Protein AF-A0A6G0VYX2-F1 (afdb_monomer)

Sequence (114 aa):
MESDEELVIIALLLDEEDEEERRGNKRKHRMWIHDIFKKRSQFGEYHTLFTDLLNDDVKFFQYFRMSHAKFKTLLDILSPHILRQNTTYREAIEPEQKLAVCLRYVLKTISFKY

Structure (mmCIF, N/CA/C/O backbone):
data_AF-A0A6G0VYX2-F1
#
_entry.id   AF-A0A6G0VYX2-F1
#
loop_
_atom_site.group_PDB
_atom_site.id
_atom_site.type_symbol
_atom_site.label_atom_id
_atom_site.label_alt_id
_atom_site.label_comp_id
_atom_site.label_asym_id
_atom_site.label_entity_id
_atom_site.label_seq_id
_atom_site.pdbx_PDB_ins_code
_atom_site.Cartn_x
_atom_site.Cartn_y
_atom_site.Cartn_z
_atom_site.occupancy
_atom_site.B_iso_or_equiv
_atom_site.auth_seq_id
_atom_site.auth_comp_id
_atom_site.auth_asym_id
_atom_site.auth_atom_id
_atom_site.pdbx_PDB_model_num
ATOM 1 N N . MET A 1 1 ? -43.928 6.533 53.809 1.00 54.09 1 MET A N 1
ATOM 2 C CA . MET A 1 1 ? -43.782 7.604 52.80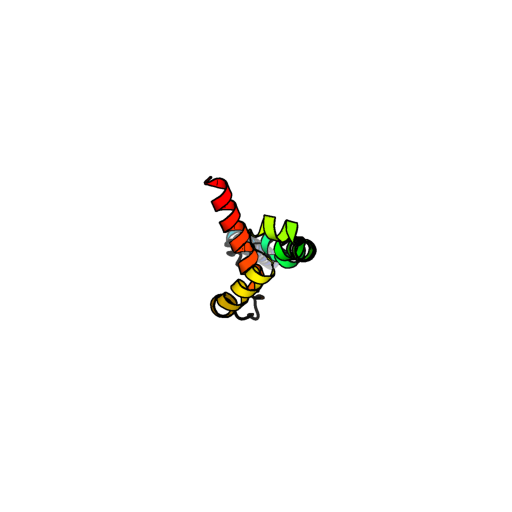3 1.00 54.09 1 MET A CA 1
ATOM 3 C C . MET A 1 1 ? -42.366 8.154 52.828 1.00 54.09 1 MET A C 1
ATOM 5 O O . MET A 1 1 ? -41.736 8.116 51.793 1.00 54.09 1 MET A O 1
ATOM 9 N N . GLU A 1 2 ? -41.825 8.522 53.993 1.00 58.81 2 GLU A N 1
ATOM 10 C CA . GLU A 1 2 ? -40.443 9.030 54.131 1.00 58.81 2 GLU A CA 1
ATOM 11 C C . GLU A 1 2 ? -39.349 7.981 53.809 1.00 58.81 2 GLU A C 1
ATOM 13 O O . GLU A 1 2 ? -38.342 8.314 53.199 1.00 58.81 2 GLU A O 1
ATOM 18 N N . SER A 1 3 ? -39.586 6.687 54.087 1.00 78.00 3 SER A N 1
ATOM 19 C CA . SER A 1 3 ? -38.603 5.626 53.783 1.00 78.00 3 SER A CA 1
ATOM 20 C C . SER A 1 3 ? -38.434 5.313 52.296 1.00 78.00 3 SER A C 1
ATOM 22 O O . SER A 1 3 ? -37.375 4.849 51.890 1.00 78.00 3 SER A O 1
ATOM 24 N N . ASP A 1 4 ? -39.476 5.513 51.483 1.00 80.69 4 ASP A N 1
ATOM 25 C CA . ASP A 1 4 ? -39.417 5.213 50.045 1.00 80.69 4 ASP A CA 1
ATOM 26 C C . ASP A 1 4 ? -38.619 6.296 49.311 1.00 80.69 4 ASP A C 1
ATOM 28 O O . ASP A 1 4 ? -37.870 6.002 48.384 1.00 80.69 4 ASP A O 1
ATOM 32 N N . GLU A 1 5 ? -38.722 7.542 49.779 1.00 85.62 5 GLU A N 1
ATOM 33 C CA . GLU A 1 5 ? -37.904 8.664 49.317 1.00 85.62 5 GLU A CA 1
ATOM 34 C C . GLU A 1 5 ? -36.438 8.485 49.732 1.00 85.62 5 GLU A C 1
ATOM 36 O O . GLU A 1 5 ? -35.548 8.649 48.899 1.00 85.62 5 GLU A O 1
ATOM 41 N N . GLU A 1 6 ? -36.175 8.051 50.971 1.00 86.56 6 GLU A N 1
ATOM 42 C CA . GLU A 1 6 ? -34.824 7.687 51.423 1.00 86.56 6 GLU A CA 1
ATOM 43 C C . GLU A 1 6 ? -34.221 6.546 50.592 1.00 86.56 6 GLU A C 1
ATOM 45 O O . GLU A 1 6 ? -33.062 6.628 50.189 1.00 86.56 6 GLU A O 1
ATOM 50 N N . LEU A 1 7 ? -35.000 5.507 50.274 1.00 84.81 7 LEU A N 1
ATOM 51 C CA . LEU A 1 7 ? -34.567 4.396 49.418 1.00 84.81 7 LEU A CA 1
ATOM 52 C C . LEU A 1 7 ? -34.218 4.858 47.999 1.00 84.81 7 LEU A C 1
ATOM 54 O O . LEU A 1 7 ? -33.231 4.393 47.432 1.00 84.81 7 LEU A O 1
ATOM 58 N N . VAL A 1 8 ? -34.999 5.782 47.433 1.00 89.69 8 VAL A N 1
ATOM 59 C CA . VAL A 1 8 ? -34.724 6.371 46.113 1.00 89.69 8 VAL A CA 1
ATOM 60 C C . VAL A 1 8 ? -33.452 7.214 46.148 1.00 89.69 8 VAL A C 1
ATOM 62 O O . VAL A 1 8 ? -32.636 7.113 45.236 1.00 89.69 8 VAL A O 1
ATOM 65 N N . ILE A 1 9 ? -33.243 8.002 47.205 1.00 88.62 9 ILE A N 1
ATOM 66 C CA . ILE A 1 9 ? -32.023 8.800 47.383 1.00 88.62 9 ILE A CA 1
ATOM 67 C C . ILE A 1 9 ? -30.800 7.886 47.520 1.00 88.62 9 ILE A C 1
ATOM 69 O O . ILE A 1 9 ? -29.793 8.120 46.857 1.00 88.62 9 ILE A O 1
ATOM 73 N N . ILE A 1 10 ? -30.892 6.819 48.318 1.00 87.69 10 ILE A N 1
ATOM 74 C CA . ILE A 1 10 ? -29.814 5.834 48.477 1.00 87.69 10 ILE A CA 1
ATOM 75 C C . ILE A 1 10 ? -29.510 5.141 47.143 1.00 87.69 10 ILE A C 1
ATOM 77 O O . ILE A 1 10 ? -28.344 5.008 46.790 1.00 87.69 10 ILE A O 1
ATOM 81 N N . ALA A 1 11 ? -30.528 4.742 46.377 1.00 89.31 11 ALA A N 1
ATOM 82 C CA . ALA A 1 11 ? -30.331 4.120 45.067 1.00 89.31 11 ALA A CA 1
ATOM 83 C C . ALA A 1 11 ? -29.634 5.062 44.070 1.00 89.31 11 ALA A C 1
ATOM 85 O O . ALA A 1 11 ? -28.705 4.645 43.388 1.00 89.31 11 ALA A O 1
ATOM 86 N N . LEU A 1 12 ? -30.034 6.338 44.029 1.00 89.12 12 LEU A N 1
ATOM 87 C CA . LEU A 1 12 ? -29.406 7.343 43.167 1.00 89.12 12 LEU A CA 1
ATOM 88 C C . LEU A 1 12 ? -27.940 7.593 43.538 1.00 89.12 12 LEU A C 1
ATOM 90 O O . LEU A 1 12 ? -27.106 7.695 42.645 1.00 89.12 12 LEU A O 1
ATOM 94 N N . LEU A 1 13 ? -27.626 7.669 44.835 1.00 88.00 13 LEU A N 1
ATOM 95 C CA . LEU A 1 13 ? -26.254 7.859 45.316 1.00 88.00 13 LEU A CA 1
ATOM 96 C C . LEU A 1 13 ? -25.356 6.661 44.976 1.00 88.00 13 LEU A C 1
ATOM 98 O O . LEU A 1 13 ? -24.213 6.856 44.570 1.00 88.00 13 LEU A O 1
ATOM 102 N N . LEU A 1 14 ? -25.883 5.439 45.097 1.00 85.81 14 LEU A N 1
ATOM 103 C CA . LEU A 1 14 ? -25.161 4.215 44.738 1.00 85.81 14 LEU A CA 1
ATOM 104 C C . LEU A 1 14 ? -24.896 4.123 43.228 1.00 85.81 14 LEU A C 1
ATOM 106 O O . LEU A 1 14 ? -23.786 3.782 42.829 1.00 85.81 14 LEU A O 1
ATOM 110 N N . ASP A 1 15 ? -25.874 4.481 42.388 1.00 85.06 15 ASP A N 1
ATOM 111 C CA . ASP A 1 15 ? -25.693 4.531 40.929 1.00 85.06 15 ASP A CA 1
ATOM 112 C C . ASP A 1 15 ? -24.632 5.575 40.521 1.00 85.06 15 ASP A C 1
ATOM 114 O O . ASP A 1 15 ? -23.875 5.367 39.568 1.00 85.06 15 ASP A O 1
ATOM 118 N N . GLU A 1 16 ? -24.562 6.705 41.235 1.00 83.38 16 GLU A N 1
ATOM 119 C CA . GLU A 1 16 ? -23.582 7.768 40.991 1.00 83.38 16 GLU A CA 1
ATOM 120 C C . GLU A 1 16 ? -22.156 7.331 41.379 1.00 83.38 16 GLU A C 1
ATOM 122 O O . GLU A 1 16 ? -21.228 7.529 40.588 1.00 83.38 16 GLU A O 1
ATOM 127 N N . GLU A 1 17 ? -21.988 6.659 42.527 1.00 76.25 17 GLU A N 1
ATOM 128 C CA . GLU A 1 17 ? -20.720 6.037 42.950 1.00 76.25 17 GLU A CA 1
ATOM 129 C C . GLU A 1 17 ? -20.261 4.937 41.973 1.00 76.25 17 GLU A C 1
ATOM 131 O O . GLU A 1 17 ? -19.101 4.938 41.545 1.00 76.25 17 GLU A O 1
ATOM 136 N N . ASP A 1 18 ? -21.161 4.044 41.543 1.00 76.88 18 ASP A N 1
ATOM 137 C CA . ASP A 1 18 ? -20.864 2.972 40.580 1.00 76.88 18 ASP A CA 1
ATOM 138 C C . ASP A 1 18 ? -20.437 3.533 39.206 1.00 76.88 18 ASP A C 1
ATOM 140 O O . ASP A 1 18 ? -19.520 3.018 38.545 1.00 76.88 18 ASP A O 1
ATOM 144 N N . GLU A 1 19 ? -21.072 4.616 38.749 1.00 76.88 19 GLU A N 1
ATOM 145 C CA . GLU A 1 19 ? -20.693 5.322 37.522 1.00 76.88 19 GLU A CA 1
ATOM 146 C C . GLU A 1 19 ? -19.344 6.045 37.658 1.00 76.88 19 GLU A C 1
ATOM 148 O O . GLU A 1 19 ? -18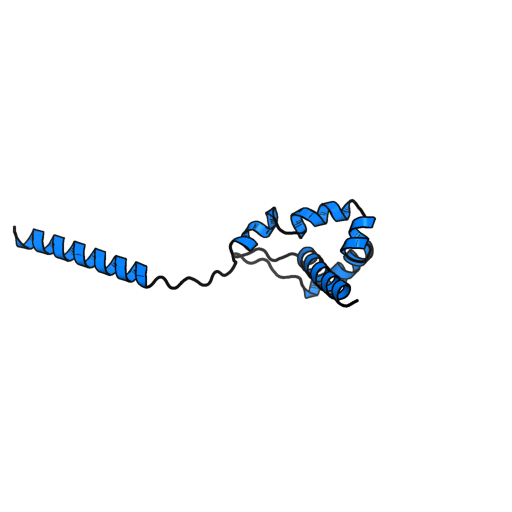.544 6.045 36.710 1.00 76.88 19 GLU A O 1
ATOM 153 N N . GLU A 1 20 ? -19.039 6.635 38.815 1.00 73.06 20 GLU A N 1
ATOM 154 C CA . GLU A 1 20 ? -17.734 7.238 39.105 1.00 73.06 20 GLU A CA 1
ATOM 155 C C . GLU A 1 20 ? -16.612 6.194 39.157 1.00 73.06 20 GLU A C 1
ATOM 157 O O . GLU A 1 20 ? -15.567 6.390 38.517 1.00 73.06 20 GLU A O 1
ATOM 162 N N . GLU A 1 21 ? -16.837 5.040 39.788 1.00 68.06 21 GLU A N 1
ATOM 163 C CA . GLU A 1 21 ? -15.902 3.912 39.763 1.00 68.06 21 GLU A CA 1
ATOM 164 C C . GLU A 1 21 ? -15.689 3.398 38.333 1.00 68.06 21 GLU A C 1
ATOM 166 O O . GLU A 1 21 ? -14.546 3.216 37.885 1.00 68.06 21 GLU A O 1
ATOM 171 N N . ARG A 1 22 ? -16.763 3.243 37.544 1.00 65.31 22 ARG A N 1
ATOM 172 C CA . ARG A 1 22 ? -16.667 2.874 36.120 1.00 65.31 22 ARG A CA 1
ATOM 173 C C . ARG A 1 22 ? -15.911 3.907 35.298 1.00 65.31 22 ARG A C 1
ATOM 175 O O . ARG A 1 22 ? -15.269 3.519 34.320 1.00 65.31 22 ARG A O 1
ATOM 182 N N . ARG A 1 23 ? -15.975 5.199 35.633 1.00 65.50 23 ARG A N 1
ATOM 183 C CA . ARG A 1 23 ? -15.218 6.273 34.962 1.00 65.50 23 ARG A CA 1
ATOM 184 C C . ARG A 1 23 ? -13.741 6.247 35.348 1.00 65.50 23 ARG A C 1
ATOM 186 O O . ARG A 1 23 ? -12.902 6.347 34.449 1.00 65.50 23 ARG A O 1
ATOM 193 N N . GLY A 1 24 ? -13.425 6.058 36.629 1.00 60.28 24 GLY A N 1
ATOM 194 C CA . GLY A 1 24 ? -12.056 5.986 37.149 1.00 60.28 24 GLY A CA 1
ATOM 195 C C . GLY A 1 24 ? -11.293 4.745 36.680 1.00 60.28 24 GLY A C 1
ATOM 196 O O . GLY A 1 24 ? -10.090 4.810 36.423 1.00 60.28 24 GLY A O 1
ATOM 197 N N . ASN A 1 25 ? -12.001 3.631 36.469 1.00 57.59 25 ASN A N 1
ATOM 198 C CA . ASN A 1 25 ? -11.400 2.335 36.153 1.00 57.59 25 ASN A CA 1
ATOM 199 C C . ASN A 1 25 ? -11.397 1.974 34.655 1.00 57.59 25 ASN A C 1
ATOM 201 O O . ASN A 1 25 ? -11.103 0.830 34.286 1.00 57.59 25 ASN A O 1
ATOM 205 N N . LYS A 1 26 ? -11.659 2.935 33.751 1.00 62.78 26 LYS A N 1
ATOM 206 C CA . LYS A 1 26 ? -11.431 2.741 32.306 1.00 62.78 26 LYS A CA 1
ATOM 207 C C . LYS A 1 26 ? -9.933 2.665 32.038 1.00 62.78 26 LYS A C 1
ATOM 209 O O . LYS A 1 26 ? -9.307 3.626 31.589 1.00 62.78 26 LYS A O 1
ATOM 214 N N . ARG A 1 27 ? -9.346 1.488 32.267 1.00 63.97 27 ARG A N 1
ATOM 215 C CA . ARG A 1 27 ? -8.045 1.113 31.707 1.00 63.97 27 ARG A CA 1
ATOM 216 C C . ARG A 1 27 ? -8.044 1.547 30.247 1.00 63.97 27 ARG A C 1
ATOM 218 O O . ARG A 1 27 ? -8.861 1.056 29.470 1.00 63.97 27 ARG A O 1
ATOM 225 N N . LYS A 1 28 ? -7.154 2.479 29.881 1.00 64.81 28 LYS A N 1
ATOM 226 C CA . LYS A 1 28 ? -6.952 2.881 28.483 1.00 64.81 28 LYS A CA 1
ATOM 227 C C . LYS A 1 28 ? -6.726 1.605 27.682 1.00 64.81 28 LYS A C 1
ATOM 229 O O . LYS A 1 28 ? -5.677 0.972 27.810 1.00 64.81 28 LYS A O 1
ATOM 234 N N . HIS A 1 29 ? -7.737 1.190 26.924 1.00 67.56 29 HIS A N 1
ATOM 235 C CA . HIS A 1 29 ? -7.654 -0.025 26.137 1.00 67.56 29 HIS A CA 1
ATOM 236 C C . HIS A 1 29 ? -6.450 0.125 25.209 1.00 67.56 29 HIS A C 1
ATOM 238 O O . HIS A 1 29 ? -6.314 1.146 24.529 1.00 67.56 29 HIS A O 1
ATOM 244 N N . ARG A 1 30 ? -5.538 -0.854 25.211 1.00 71.19 30 ARG A N 1
ATOM 245 C CA . ARG A 1 30 ? -4.404 -0.831 24.284 1.00 71.19 30 ARG A CA 1
ATOM 246 C C . ARG A 1 30 ? -4.990 -0.818 22.878 1.00 71.19 30 ARG A C 1
ATOM 248 O O . ARG A 1 30 ? -5.648 -1.770 22.464 1.00 71.19 30 ARG A O 1
ATOM 255 N N . MET A 1 31 ? -4.812 0.292 22.169 1.00 74.06 31 MET A N 1
ATOM 256 C CA . MET A 1 31 ? -5.269 0.395 20.790 1.00 74.06 31 MET A CA 1
ATOM 257 C C . MET A 1 31 ? -4.470 -0.609 19.961 1.00 74.06 31 MET A C 1
ATOM 259 O O . MET A 1 31 ? -3.246 -0.506 19.897 1.00 74.06 31 MET A O 1
ATOM 263 N N . TRP A 1 32 ? -5.148 -1.578 19.337 1.00 76.50 32 TRP A N 1
ATOM 264 C CA . TRP A 1 32 ? -4.496 -2.510 18.409 1.00 76.50 32 TRP A CA 1
ATOM 265 C C . TRP A 1 32 ? -3.860 -1.721 17.257 1.00 76.50 32 TRP A C 1
ATOM 267 O O . TRP A 1 32 ? -2.691 -1.912 16.931 1.00 76.50 32 TRP A O 1
ATOM 277 N N . ILE A 1 33 ? -4.618 -0.795 16.666 1.00 79.38 33 ILE A N 1
ATOM 278 C CA . ILE A 1 33 ? -4.166 0.074 15.579 1.00 79.38 33 ILE A CA 1
ATOM 279 C C . ILE A 1 33 ? -4.458 1.516 15.977 1.00 79.38 33 ILE A C 1
ATOM 281 O O . ILE A 1 33 ? -5.595 1.855 16.305 1.00 79.38 33 ILE A O 1
ATOM 285 N N . HIS A 1 34 ? -3.429 2.358 15.934 1.00 84.25 34 HIS A N 1
ATOM 286 C CA . HIS A 1 34 ? -3.565 3.793 16.156 1.00 84.25 34 HIS A CA 1
ATOM 287 C C . HIS A 1 34 ? -4.414 4.435 15.047 1.00 84.25 34 HIS A C 1
ATOM 289 O O . HIS A 1 34 ? -4.283 4.060 13.881 1.00 84.25 34 HIS A O 1
ATOM 295 N N . ASP A 1 35 ? -5.240 5.432 15.371 1.00 85.94 35 ASP A N 1
ATOM 296 C CA . ASP A 1 35 ? -6.198 6.028 14.423 1.00 85.94 35 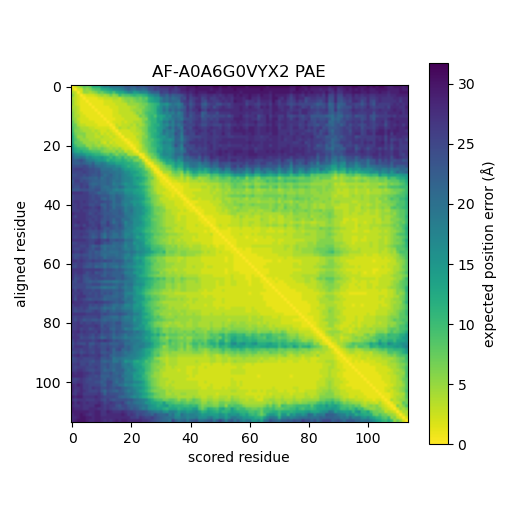ASP A CA 1
ATOM 297 C C . ASP A 1 35 ? -5.550 6.587 13.150 1.00 85.94 35 ASP A C 1
ATOM 299 O O . ASP A 1 35 ? -6.101 6.455 12.058 1.00 85.94 35 ASP A O 1
ATOM 303 N N . ILE A 1 36 ? -4.332 7.119 13.269 1.00 84.75 36 ILE A N 1
ATOM 304 C CA . ILE A 1 36 ? -3.515 7.581 12.132 1.00 84.75 36 ILE A CA 1
ATOM 305 C C . ILE A 1 36 ? -3.323 6.469 11.085 1.00 84.75 36 ILE A C 1
ATOM 307 O O . ILE A 1 36 ? -3.392 6.725 9.886 1.00 84.75 36 ILE A O 1
ATOM 311 N N . PHE A 1 37 ? -3.141 5.218 11.517 1.00 83.94 37 PHE A N 1
ATOM 312 C CA . PHE A 1 37 ? -2.918 4.084 10.616 1.00 83.94 37 PHE A CA 1
ATOM 313 C C . PHE A 1 37 ? -4.216 3.455 10.100 1.00 83.94 37 PHE A C 1
ATOM 315 O O . PHE A 1 37 ? -4.175 2.701 9.128 1.00 83.94 37 PHE A O 1
ATOM 322 N N . LYS A 1 38 ? -5.376 3.782 10.689 1.00 85.00 38 LYS A N 1
ATOM 323 C CA . LYS A 1 38 ? -6.678 3.329 10.170 1.00 85.00 38 LYS A CA 1
ATOM 324 C C . LYS A 1 38 ? -6.976 3.937 8.801 1.00 85.00 38 LYS A C 1
ATOM 326 O O . LYS A 1 38 ? -7.559 3.275 7.953 1.00 85.00 38 LYS A O 1
ATOM 331 N N . LYS A 1 39 ? -6.511 5.165 8.551 1.00 87.25 39 LYS A N 1
ATOM 332 C CA . LYS A 1 39 ? -6.722 5.882 7.283 1.00 87.25 39 LYS A CA 1
ATOM 333 C C . LYS A 1 39 ? -5.616 5.628 6.242 1.00 87.25 39 LYS A C 1
ATOM 335 O O . LYS A 1 39 ? -5.409 6.445 5.348 1.00 87.25 39 LYS A O 1
ATOM 340 N N . ARG A 1 40 ? -4.903 4.492 6.329 1.00 87.62 40 ARG A N 1
ATOM 341 C CA . ARG A 1 40 ? -3.793 4.134 5.415 1.00 87.62 40 ARG A CA 1
ATOM 342 C C . ARG A 1 40 ? -4.201 4.025 3.943 1.00 87.62 40 ARG A C 1
ATOM 344 O O . ARG A 1 40 ? -3.362 4.231 3.075 1.00 87.62 40 ARG A O 1
ATOM 351 N N . SER A 1 41 ? -5.449 3.660 3.664 1.00 86.62 41 SER A N 1
ATOM 352 C CA . SER A 1 41 ? -5.971 3.551 2.297 1.00 86.62 41 SER A CA 1
ATOM 353 C C . SER A 1 41 ? -6.177 4.918 1.648 1.00 86.62 41 SER A C 1
ATOM 355 O O . SER A 1 41 ? -6.085 5.032 0.435 1.00 86.62 41 SER A O 1
ATOM 357 N N . GLN A 1 42 ? -6.417 5.954 2.457 1.00 87.81 42 GLN A N 1
ATOM 358 C CA . GLN A 1 42 ? -6.652 7.321 1.988 1.00 87.81 42 GLN A CA 1
ATOM 359 C C . GLN A 1 42 ? -5.368 8.154 1.977 1.00 87.81 42 GLN A C 1
ATOM 361 O O . GLN A 1 42 ? -5.109 8.874 1.023 1.00 87.81 42 GLN A O 1
ATOM 366 N N . PHE A 1 43 ? -4.562 8.059 3.039 1.00 87.19 43 PHE A N 1
ATOM 367 C CA . PHE A 1 43 ? -3.398 8.932 3.248 1.00 87.19 43 PHE A CA 1
ATOM 368 C C . PHE A 1 43 ? -2.060 8.191 3.260 1.00 87.19 43 PHE A C 1
ATOM 370 O O . PHE A 1 43 ? -1.017 8.805 3.471 1.00 87.19 43 PHE A O 1
ATOM 377 N N . GLY A 1 44 ? -2.066 6.867 3.104 1.00 86.25 44 GLY A N 1
ATOM 378 C CA . GLY A 1 44 ? -0.829 6.096 3.100 1.00 86.25 44 GLY A CA 1
ATOM 379 C C . GLY A 1 44 ? -0.006 6.393 1.853 1.00 86.25 44 GLY A C 1
ATOM 380 O O . GLY A 1 44 ? -0.550 6.396 0.755 1.00 86.25 44 GLY A O 1
ATOM 381 N N . GLU A 1 45 ? 1.307 6.553 2.036 1.00 86.25 45 GLU A N 1
ATOM 382 C CA . GLU A 1 45 ? 2.274 6.875 0.972 1.00 86.25 45 GLU A CA 1
ATOM 383 C C . GLU A 1 45 ? 2.130 5.965 -0.253 1.00 86.25 45 GLU A C 1
ATOM 385 O O . GLU A 1 45 ? 2.197 6.428 -1.384 1.00 86.25 45 GLU A O 1
ATOM 390 N N . TYR A 1 46 ? 1.849 4.677 -0.040 1.00 88.75 46 TYR A N 1
AT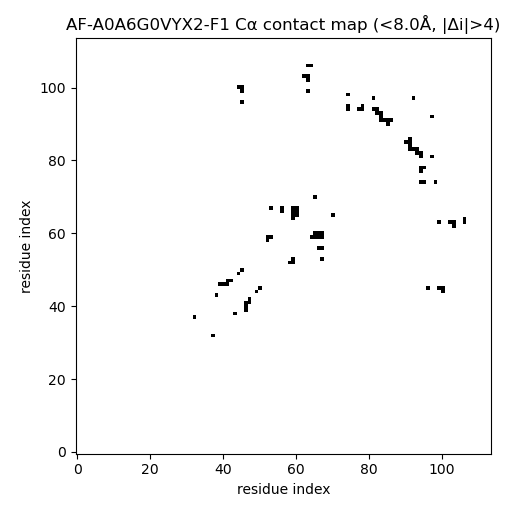OM 391 C CA . TYR A 1 46 ? 1.572 3.763 -1.140 1.00 88.75 46 TYR A CA 1
ATOM 392 C C . TYR A 1 46 ? 0.372 4.205 -1.993 1.00 88.75 46 TYR A C 1
ATOM 394 O O . TYR A 1 46 ? 0.487 4.326 -3.203 1.00 88.75 46 TYR A O 1
ATOM 402 N N . HIS A 1 47 ? -0.778 4.476 -1.377 1.00 88.19 47 HIS A N 1
ATOM 403 C CA . HIS A 1 47 ? -2.001 4.789 -2.121 1.00 88.19 47 HIS A CA 1
ATOM 404 C C . HIS A 1 47 ? -1.966 6.185 -2.748 1.00 88.19 47 HIS A C 1
ATOM 406 O O . HIS A 1 47 ? -2.627 6.406 -3.757 1.00 88.19 47 HIS A O 1
ATOM 412 N N . THR A 1 48 ? -1.213 7.118 -2.161 1.00 90.44 48 THR A N 1
ATOM 413 C CA . THR A 1 48 ? -1.156 8.508 -2.628 1.00 90.44 48 THR A CA 1
ATOM 414 C C . THR A 1 48 ? -0.034 8.783 -3.620 1.00 90.44 48 THR A C 1
ATOM 416 O O . THR A 1 48 ? -0.188 9.685 -4.429 1.00 90.44 48 THR A O 1
ATOM 419 N N . LEU A 1 49 ? 1.086 8.054 -3.560 1.00 90.94 49 LEU A N 1
ATOM 420 C CA . LEU A 1 49 ? 2.281 8.354 -4.357 1.00 90.94 49 LEU A CA 1
ATOM 421 C C . LEU A 1 49 ? 2.673 7.228 -5.316 1.00 90.94 49 LEU A C 1
ATOM 423 O O . LEU A 1 49 ? 3.225 7.503 -6.377 1.00 90.94 49 LEU A O 1
ATOM 427 N N . PHE A 1 50 ? 2.424 5.961 -4.973 1.00 91.25 50 PHE A N 1
ATOM 428 C CA . PHE A 1 50 ? 2.949 4.841 -5.762 1.00 91.25 50 PHE A CA 1
ATOM 429 C C . PHE A 1 50 ? 2.389 4.820 -7.187 1.00 91.25 50 PHE A C 1
ATOM 431 O O . PHE A 1 50 ? 3.149 4.647 -8.133 1.00 91.25 50 PHE A O 1
ATOM 438 N N . THR A 1 51 ? 1.089 5.077 -7.350 1.00 89.50 51 THR A N 1
ATOM 439 C CA . THR A 1 51 ? 0.441 5.154 -8.669 1.00 89.50 51 THR A CA 1
ATOM 440 C C . THR A 1 51 ? 1.067 6.232 -9.553 1.00 89.50 51 THR A C 1
ATOM 442 O O . THR A 1 51 ? 1.314 5.990 -10.730 1.00 89.50 51 THR A O 1
ATOM 445 N N . ASP A 1 52 ? 1.389 7.396 -8.986 1.00 92.56 52 ASP A N 1
ATOM 446 C CA . ASP A 1 52 ? 2.033 8.482 -9.729 1.00 92.56 52 ASP A CA 1
ATOM 447 C C . ASP A 1 52 ? 3.468 8.122 -10.123 1.00 92.56 52 ASP A C 1
ATOM 449 O O . ASP A 1 52 ? 3.911 8.456 -11.221 1.00 92.56 52 ASP A O 1
ATOM 453 N N . LEU A 1 53 ? 4.187 7.395 -9.260 1.00 92.94 53 LEU A N 1
ATOM 454 C CA . LEU A 1 53 ? 5.522 6.886 -9.574 1.00 92.94 53 LEU A CA 1
ATOM 455 C C . LEU A 1 53 ? 5.486 5.859 -10.709 1.00 92.94 53 LEU A C 1
ATOM 457 O O . LEU A 1 53 ? 6.395 5.854 -11.528 1.00 92.94 53 LEU A O 1
ATOM 461 N N . LEU A 1 54 ? 4.455 5.015 -10.798 1.00 90.56 54 LEU A N 1
ATOM 462 C CA . LEU A 1 54 ? 4.325 4.047 -11.896 1.00 90.56 54 LEU A CA 1
ATOM 463 C C . LEU A 1 54 ? 4.159 4.712 -13.271 1.00 90.56 54 LEU A C 1
ATOM 465 O O . LEU A 1 54 ? 4.484 4.094 -14.280 1.00 90.56 54 LEU A O 1
ATOM 469 N N . ASN A 1 55 ? 3.682 5.958 -13.315 1.00 92.62 55 ASN A N 1
ATOM 470 C CA . ASN A 1 55 ? 3.515 6.720 -14.554 1.00 92.62 55 ASN A CA 1
ATOM 471 C C . ASN A 1 55 ? 4.781 7.499 -14.967 1.00 92.62 55 ASN A C 1
ATOM 473 O O . ASN A 1 55 ? 4.827 8.037 -16.072 1.00 92.62 55 ASN A O 1
ATOM 477 N N . ASP A 1 56 ? 5.796 7.582 -14.101 1.00 93.88 56 ASP A N 1
ATOM 478 C CA . ASP A 1 56 ? 7.040 8.322 -14.334 1.00 93.88 56 ASP A CA 1
ATOM 479 C C . ASP A 1 56 ? 8.246 7.458 -13.941 1.00 93.88 56 ASP A C 1
ATOM 481 O O . ASP A 1 56 ? 8.703 7.458 -12.794 1.00 93.88 56 ASP A O 1
ATOM 485 N N . ASP A 1 57 ? 8.792 6.734 -14.920 1.00 91.44 57 ASP A N 1
ATOM 486 C CA . ASP A 1 57 ? 9.932 5.831 -14.730 1.00 91.44 57 ASP A CA 1
ATOM 487 C C . ASP A 1 57 ? 11.168 6.530 -14.140 1.00 91.44 57 ASP A C 1
ATOM 489 O O . ASP A 1 57 ? 11.932 5.921 -13.381 1.00 91.44 57 ASP A O 1
ATOM 493 N N . VAL A 1 58 ? 11.377 7.813 -14.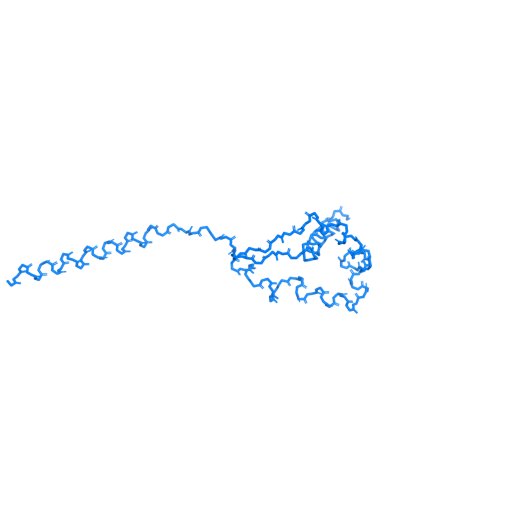458 1.00 93.69 58 VAL A N 1
ATOM 494 C CA . VAL A 1 58 ? 12.517 8.584 -13.948 1.00 93.69 58 VAL A CA 1
ATOM 495 C C . VAL A 1 58 ? 12.336 8.831 -12.456 1.00 93.69 58 VAL A C 1
ATOM 497 O O . VAL A 1 58 ? 13.252 8.563 -11.670 1.00 93.69 58 VAL A O 1
ATOM 500 N N . LYS A 1 59 ? 11.153 9.288 -12.035 1.00 93.12 59 LYS A N 1
ATOM 501 C CA . LYS A 1 59 ? 10.848 9.468 -10.611 1.00 93.12 59 LYS A CA 1
ATOM 502 C C . LYS A 1 59 ? 10.803 8.146 -9.867 1.00 93.12 59 LYS A C 1
ATOM 504 O O . LYS A 1 59 ? 11.330 8.083 -8.756 1.00 93.12 59 LYS A O 1
ATOM 509 N N . PHE A 1 60 ? 10.257 7.090 -10.466 1.00 94.38 60 PHE A N 1
ATOM 510 C CA . PHE A 1 60 ? 10.278 5.748 -9.888 1.00 94.38 60 PHE A CA 1
ATOM 511 C C . PHE A 1 60 ? 11.713 5.322 -9.578 1.00 94.38 60 PHE A C 1
ATOM 513 O O . PHE A 1 60 ? 12.025 4.927 -8.450 1.00 94.38 60 PHE A O 1
ATOM 520 N N . PHE A 1 61 ? 12.615 5.476 -10.551 1.00 93.31 61 PHE A N 1
ATOM 521 C CA . PHE A 1 61 ? 14.020 5.138 -10.377 1.00 93.31 61 PHE A CA 1
ATOM 522 C C . PHE A 1 61 ? 14.698 6.012 -9.320 1.00 93.31 61 PHE A C 1
ATOM 524 O O . PHE A 1 61 ? 15.453 5.502 -8.499 1.00 93.31 61 PHE A O 1
ATOM 531 N N . GLN A 1 62 ? 14.428 7.315 -9.274 1.00 91.31 62 GLN A N 1
ATOM 532 C CA . GLN A 1 62 ? 14.979 8.188 -8.229 1.00 91.31 62 GLN A CA 1
ATOM 533 C C . GLN A 1 62 ? 14.490 7.795 -6.829 1.00 91.31 62 GLN A C 1
ATOM 535 O O . GLN A 1 62 ? 15.260 7.845 -5.861 1.00 91.31 62 GLN A O 1
ATOM 540 N N . TYR A 1 63 ? 13.227 7.386 -6.732 1.00 91.75 63 TYR A N 1
ATOM 541 C CA . TYR A 1 63 ? 12.562 7.055 -5.483 1.00 91.75 63 TYR A CA 1
ATOM 542 C C . TYR A 1 63 ? 12.997 5.686 -4.933 1.00 91.75 63 TYR A C 1
ATOM 544 O O . TYR A 1 63 ? 13.366 5.594 -3.761 1.00 91.75 63 TYR A O 1
ATOM 552 N N . PHE A 1 64 ? 13.017 4.644 -5.772 1.00 92.38 64 PHE A N 1
ATOM 553 C CA . PHE A 1 64 ? 13.355 3.264 -5.386 1.00 92.38 64 PHE A CA 1
ATOM 554 C C . PHE A 1 64 ? 14.778 2.828 -5.759 1.00 92.38 64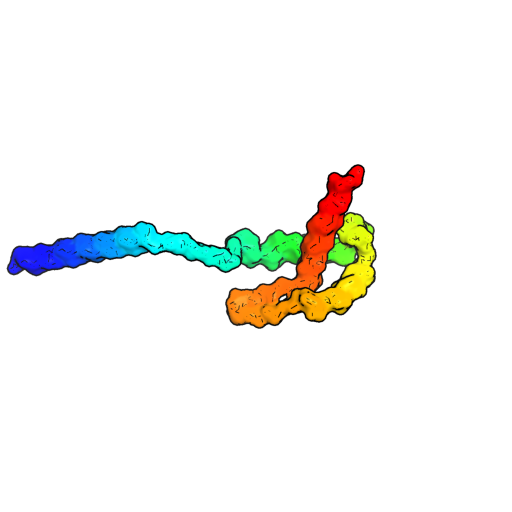 PHE A C 1
ATOM 556 O O . PHE A 1 64 ? 15.181 1.713 -5.435 1.00 92.38 64 PHE A O 1
ATOM 563 N N . ARG A 1 65 ? 15.559 3.678 -6.438 1.00 91.75 65 ARG A N 1
ATOM 564 C CA . ARG A 1 65 ? 16.919 3.373 -6.936 1.00 91.75 65 ARG A CA 1
ATOM 565 C C . ARG A 1 65 ? 16.983 2.110 -7.807 1.00 91.75 65 ARG A C 1
ATOM 567 O O . ARG A 1 65 ? 18.031 1.481 -7.932 1.00 91.75 65 ARG A O 1
ATOM 574 N N . MET A 1 66 ? 15.858 1.737 -8.413 1.00 93.12 66 MET A N 1
ATOM 575 C CA . MET A 1 66 ? 15.710 0.596 -9.311 1.00 93.12 66 MET A CA 1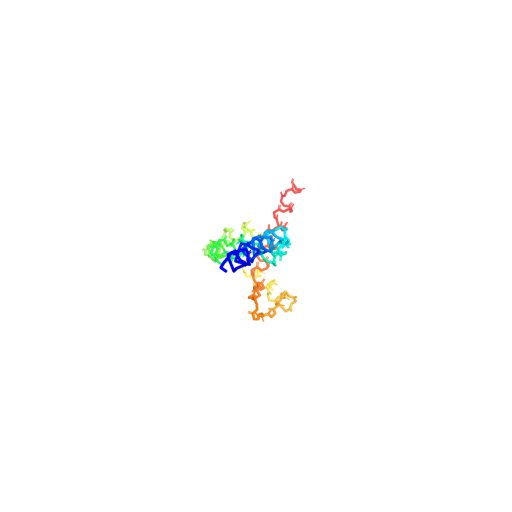
ATOM 576 C C . MET A 1 66 ? 14.560 0.846 -10.285 1.00 93.12 66 MET A C 1
ATOM 578 O O . MET A 1 66 ? 13.672 1.645 -10.004 1.00 93.12 66 MET A O 1
ATOM 582 N N . SER A 1 67 ? 14.571 0.163 -11.430 1.00 94.00 67 SER A N 1
ATOM 583 C CA . SER A 1 67 ? 13.458 0.228 -12.379 1.00 94.00 67 SER A CA 1
ATOM 584 C C . SER A 1 67 ? 12.241 -0.533 -11.858 1.00 94.00 67 SER A C 1
ATOM 586 O O . SER A 1 67 ? 12.377 -1.469 -11.063 1.00 94.00 67 SER A O 1
ATOM 588 N N . HIS A 1 68 ? 11.059 -0.189 -12.368 1.00 93.12 68 HIS A N 1
ATOM 589 C CA . HIS A 1 68 ? 9.819 -0.891 -12.041 1.00 93.12 68 HIS A CA 1
ATOM 590 C C . HIS A 1 68 ? 9.902 -2.399 -12.341 1.00 93.12 68 HIS A C 1
ATOM 592 O O . HIS A 1 68 ? 9.491 -3.219 -11.524 1.00 93.12 68 HIS A O 1
ATOM 598 N N . ALA A 1 69 ? 10.549 -2.788 -13.446 1.00 94.38 69 ALA A N 1
ATOM 599 C CA . ALA A 1 69 ? 10.781 -4.198 -13.767 1.00 94.38 69 ALA A CA 1
ATOM 600 C C . ALA A 1 69 ? 11.577 -4.933 -12.672 1.00 94.38 69 ALA A C 1
ATOM 602 O O . ALA A 1 69 ? 11.186 -6.017 -12.247 1.00 94.38 69 ALA A O 1
ATOM 603 N N . LYS A 1 70 ? 12.660 -4.324 -12.166 1.00 94.62 70 LYS A N 1
ATOM 604 C CA . LYS A 1 70 ? 13.462 -4.902 -11.074 1.00 94.62 70 LYS A CA 1
ATOM 605 C C . LYS A 1 70 ? 12.683 -4.963 -9.767 1.00 94.62 70 LYS A C 1
ATOM 607 O O . LYS A 1 70 ? 12.786 -5.953 -9.049 1.00 94.62 70 LYS A O 1
ATOM 612 N N . PHE A 1 71 ? 11.899 -3.926 -9.479 1.00 95.12 71 PHE A N 1
ATOM 613 C CA . PHE A 1 71 ? 11.011 -3.908 -8.323 1.00 95.12 71 PHE A CA 1
ATOM 614 C C . PHE A 1 71 ? 10.018 -5.074 -8.377 1.00 95.12 71 PHE A C 1
ATOM 616 O O . PHE A 1 71 ? 9.883 -5.798 -7.396 1.00 95.12 71 PHE A O 1
ATOM 623 N N . LYS A 1 72 ? 9.396 -5.316 -9.536 1.00 94.81 72 LYS A N 1
ATOM 624 C CA . LYS A 1 72 ? 8.472 -6.436 -9.735 1.00 94.81 72 LYS A CA 1
ATOM 625 C C . LYS A 1 72 ? 9.155 -7.792 -9.570 1.00 94.81 72 LYS A C 1
ATOM 627 O O . LYS A 1 72 ? 8.644 -8.637 -8.852 1.00 94.81 72 LYS A O 1
ATOM 632 N N . THR A 1 73 ? 10.345 -7.985 -10.141 1.00 96.44 73 THR A N 1
ATOM 633 C CA . THR A 1 73 ? 11.114 -9.224 -9.932 1.00 96.44 73 THR A CA 1
ATOM 634 C C . THR A 1 73 ? 11.425 -9.460 -8.453 1.00 96.44 73 THR A C 1
ATOM 636 O O . THR A 1 73 ? 11.291 -10.576 -7.957 1.00 96.44 73 THR A O 1
ATOM 639 N N . LEU A 1 74 ? 11.817 -8.410 -7.728 1.00 95.44 74 LEU A N 1
ATOM 640 C CA . LE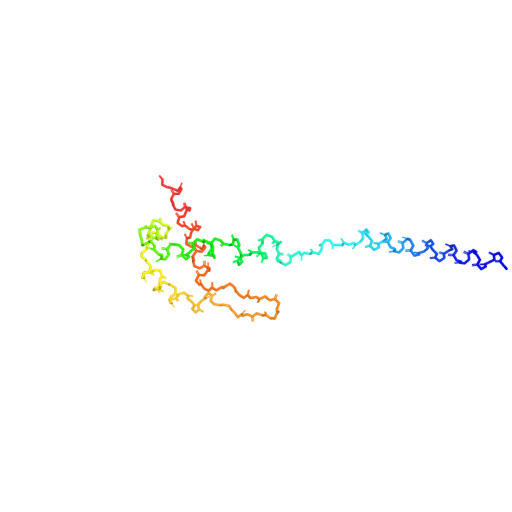U A 1 74 ? 12.059 -8.496 -6.290 1.00 95.44 74 LEU A CA 1
ATOM 641 C C . LEU A 1 74 ? 10.772 -8.821 -5.522 1.00 95.44 74 LEU A C 1
ATOM 643 O O . LEU A 1 74 ? 10.799 -9.623 -4.588 1.00 95.44 74 LEU A O 1
ATOM 647 N N . LEU A 1 75 ? 9.652 -8.221 -5.924 1.00 96.00 75 LEU A N 1
ATOM 648 C CA . LEU A 1 75 ? 8.341 -8.503 -5.362 1.00 96.00 75 LEU A CA 1
ATOM 649 C C . LEU A 1 75 ? 7.956 -9.966 -5.565 1.00 96.00 75 LEU A C 1
ATOM 651 O O . LEU A 1 75 ? 7.557 -10.595 -4.596 1.00 96.00 75 LEU A O 1
ATOM 655 N N . ASP A 1 76 ? 8.128 -10.523 -6.760 1.00 95.88 76 ASP A N 1
ATOM 656 C CA . ASP A 1 76 ? 7.778 -11.916 -7.058 1.00 95.88 76 ASP A CA 1
ATOM 657 C C . ASP A 1 76 ? 8.574 -12.901 -6.187 1.00 95.88 76 ASP A C 1
ATOM 659 O O . ASP A 1 76 ? 8.017 -13.867 -5.665 1.00 95.88 76 ASP A O 1
ATOM 663 N N . ILE A 1 77 ? 9.859 -12.614 -5.951 1.00 95.25 77 ILE A N 1
ATOM 664 C CA . ILE A 1 77 ? 10.721 -13.415 -5.069 1.00 95.25 77 ILE A CA 1
ATOM 665 C C . ILE A 1 77 ? 10.267 -13.312 -3.608 1.00 95.25 77 ILE A C 1
ATOM 667 O O . ILE A 1 77 ? 10.226 -14.311 -2.893 1.00 95.25 77 ILE A O 1
ATOM 671 N N . LEU A 1 78 ? 9.942 -12.106 -3.135 1.00 94.44 78 LEU A N 1
ATOM 672 C CA . LEU A 1 78 ? 9.641 -11.862 -1.722 1.00 94.44 78 LEU A CA 1
ATOM 673 C C . LEU A 1 78 ? 8.184 -12.124 -1.348 1.00 94.44 78 LEU A C 1
ATOM 675 O O . LEU A 1 78 ? 7.911 -12.427 -0.186 1.00 94.44 78 LEU A O 1
ATOM 679 N N . SER A 1 79 ? 7.261 -12.016 -2.301 1.00 92.94 79 SER A N 1
ATOM 680 C CA . SER A 1 79 ? 5.820 -12.177 -2.115 1.00 92.94 79 SER A CA 1
ATOM 681 C C . SER A 1 79 ? 5.464 -13.407 -1.271 1.00 92.94 79 SER A C 1
ATOM 683 O O . SER A 1 79 ? 4.824 -13.212 -0.234 1.00 92.94 79 SER A O 1
ATOM 685 N N . PRO A 1 80 ? 5.947 -14.635 -1.566 1.00 92.94 80 PRO A N 1
ATOM 686 C CA . PRO A 1 80 ? 5.614 -15.811 -0.755 1.00 92.94 80 PRO A CA 1
ATOM 687 C C . PRO A 1 80 ? 6.106 -15.729 0.699 1.00 92.94 80 PRO A C 1
ATOM 689 O O . PRO A 1 80 ? 5.518 -16.350 1.580 1.00 92.94 80 PRO A O 1
ATOM 692 N N . HIS A 1 81 ? 7.153 -14.952 0.979 1.00 91.94 81 HIS A N 1
ATOM 693 C CA . HIS A 1 81 ? 7.727 -14.814 2.320 1.00 91.94 81 HIS A CA 1
ATOM 694 C C . HIS A 1 81 ? 7.065 -13.713 3.152 1.00 91.94 81 HIS A C 1
ATOM 696 O O . HIS A 1 81 ? 7.091 -13.764 4.383 1.00 91.94 81 HIS A O 1
ATOM 702 N N . ILE A 1 82 ? 6.498 -12.697 2.497 1.00 91.75 82 ILE A N 1
ATOM 703 C CA . ILE A 1 82 ? 5.923 -11.528 3.173 1.00 91.75 82 ILE A CA 1
ATOM 704 C C . ILE A 1 82 ? 4.398 -11.484 3.102 1.00 91.75 82 ILE A C 1
ATOM 706 O O . ILE A 1 82 ? 3.793 -10.675 3.813 1.00 91.75 82 ILE A O 1
ATOM 710 N N . LEU A 1 83 ? 3.761 -12.321 2.281 1.00 91.50 83 LEU A N 1
ATOM 711 C CA . LEU A 1 83 ? 2.309 -12.434 2.201 1.00 91.50 83 LEU A CA 1
ATOM 712 C C . LEU A 1 83 ? 1.730 -12.871 3.550 1.00 91.50 83 LEU A C 1
ATOM 714 O O . LEU A 1 83 ? 2.278 -13.707 4.266 1.00 91.50 83 LEU A O 1
ATOM 718 N N . ARG A 1 84 ? 0.616 -12.249 3.931 1.00 86.94 84 ARG A N 1
ATOM 719 C CA . ARG A 1 84 ? -0.132 -12.595 5.141 1.00 86.94 84 ARG A CA 1
ATOM 720 C C . ARG A 1 84 ? -1.594 -12.758 4.777 1.00 86.94 84 ARG A C 1
ATOM 722 O O . ARG A 1 84 ? -2.088 -12.039 3.919 1.00 86.94 84 ARG A O 1
ATOM 729 N N . GLN A 1 85 ? -2.269 -13.674 5.458 1.00 83.75 85 GLN A N 1
ATOM 730 C CA . GLN A 1 85 ? -3.694 -13.897 5.268 1.00 83.75 85 GLN A CA 1
ATOM 731 C C . GLN A 1 85 ? -4.512 -12.740 5.860 1.00 83.75 85 GLN A C 1
ATOM 733 O O . GLN A 1 85 ? -4.191 -12.227 6.939 1.00 83.75 85 GLN A O 1
ATOM 738 N N . ASN A 1 86 ? -5.580 -12.359 5.159 1.00 84.25 86 ASN A N 1
ATOM 739 C CA . ASN A 1 86 ? -6.613 -11.475 5.690 1.00 84.25 86 ASN A CA 1
ATOM 740 C C . ASN A 1 86 ? -7.332 -12.159 6.857 1.00 84.25 86 ASN A C 1
ATOM 742 O O . ASN A 1 86 ? -7.629 -13.351 6.798 1.00 84.25 86 ASN A O 1
ATOM 746 N N . THR A 1 87 ? -7.625 -11.413 7.919 1.00 82.31 87 THR A N 1
ATOM 747 C CA . THR A 1 87 ? -8.426 -11.918 9.038 1.00 82.31 87 THR A CA 1
ATOM 748 C C . THR A 1 87 ? -9.733 -11.143 9.123 1.00 82.31 87 THR A C 1
ATOM 750 O O . THR A 1 87 ? -9.821 -10.014 8.649 1.00 82.31 87 THR A O 1
ATOM 753 N N . THR A 1 88 ? -10.746 -11.708 9.783 1.00 79.06 88 THR A N 1
ATOM 754 C CA . THR A 1 88 ? -12.051 -11.050 9.994 1.00 79.06 88 THR A CA 1
ATOM 755 C C . THR A 1 88 ? -11.930 -9.680 10.671 1.00 79.06 88 THR A C 1
ATOM 757 O O . THR A 1 88 ? -12.794 -8.826 10.521 1.00 79.06 88 THR A O 1
ATOM 760 N N . TYR A 1 89 ? -10.840 -9.460 11.409 1.00 73.19 89 TYR A N 1
ATOM 761 C CA . TYR A 1 89 ? -10.597 -8.233 12.159 1.00 73.19 89 TYR A CA 1
ATOM 762 C C . TYR A 1 89 ? -9.776 -7.194 11.386 1.00 73.19 89 TYR A C 1
ATOM 764 O O . TYR A 1 89 ? -9.804 -6.018 11.750 1.00 73.19 89 TYR A O 1
ATOM 772 N N . ARG A 1 90 ? -9.000 -7.601 10.367 1.00 78.25 90 ARG A N 1
ATOM 773 C CA . ARG A 1 90 ? -8.185 -6.680 9.564 1.00 78.25 90 ARG A CA 1
ATOM 774 C C . ARG A 1 90 ? -7.769 -7.258 8.217 1.00 78.25 90 ARG A C 1
ATOM 776 O O . ARG A 1 90 ? -7.369 -8.418 8.101 1.00 78.25 90 ARG A O 1
ATOM 783 N N . GLU A 1 91 ? -7.689 -6.363 7.247 1.00 81.44 91 GLU A N 1
ATOM 784 C CA . GLU A 1 91 ? -6.972 -6.617 6.007 1.00 81.44 91 GLU A CA 1
ATOM 785 C C . GLU A 1 91 ? -5.466 -6.692 6.268 1.00 81.44 91 GLU A C 1
ATOM 787 O O . GLU A 1 91 ? -4.873 -5.888 7.004 1.00 81.44 91 GLU A O 1
ATOM 792 N N . ALA A 1 92 ? -4.836 -7.684 5.656 1.00 87.06 92 ALA A N 1
ATOM 793 C CA . ALA A 1 92 ? -3.402 -7.764 5.562 1.00 87.06 92 ALA A CA 1
ATOM 794 C C . ALA A 1 92 ? -2.879 -6.598 4.713 1.00 87.06 92 ALA A C 1
ATOM 796 O O . ALA A 1 92 ? -3.534 -6.061 3.824 1.00 87.06 92 ALA A O 1
ATOM 797 N N . ILE A 1 93 ? -1.659 -6.175 5.029 1.00 88.62 93 ILE A N 1
ATOM 798 C CA . ILE A 1 93 ? -0.932 -5.253 4.161 1.00 88.62 93 ILE A CA 1
ATOM 799 C C . ILE A 1 93 ? -0.391 -6.088 3.002 1.00 88.62 93 ILE A C 1
ATOM 801 O O . ILE A 1 93 ? 0.287 -7.094 3.250 1.00 88.62 93 ILE A O 1
ATOM 805 N N . GLU A 1 94 ? -0.666 -5.668 1.773 1.00 91.56 94 GLU A N 1
ATOM 806 C CA . GLU A 1 94 ? -0.225 -6.390 0.583 1.00 91.56 94 GLU A CA 1
ATOM 807 C C . GLU A 1 94 ? 1.313 -6.440 0.493 1.00 91.56 94 GLU A C 1
ATOM 809 O O . GLU A 1 94 ? 1.991 -5.515 0.962 1.00 91.56 94 GLU A O 1
ATOM 814 N N . PRO A 1 95 ? 1.900 -7.510 -0.075 1.00 92.94 95 PRO A N 1
ATOM 815 C CA . PRO A 1 95 ? 3.346 -7.631 -0.272 1.00 92.94 95 PRO A CA 1
ATOM 816 C C . PRO A 1 95 ? 3.977 -6.413 -0.952 1.00 92.94 95 PRO A C 1
ATOM 818 O O . PRO A 1 95 ? 5.012 -5.923 -0.503 1.00 92.94 95 PRO A O 1
ATOM 821 N N . GLU A 1 96 ? 3.315 -5.880 -1.977 1.00 93.25 96 GLU A N 1
ATOM 822 C CA . GLU A 1 96 ? 3.780 -4.723 -2.744 1.00 93.25 96 GLU A CA 1
ATOM 823 C C . GLU A 1 96 ? 3.888 -3.467 -1.873 1.00 93.25 96 GLU A C 1
ATOM 825 O O . GLU A 1 96 ? 4.915 -2.787 -1.854 1.00 93.25 96 GLU A O 1
ATOM 830 N N . GLN A 1 97 ? 2.869 -3.233 -1.044 1.00 93.06 97 GLN A N 1
ATOM 831 C CA . GLN A 1 97 ? 2.831 -2.130 -0.085 1.00 93.06 97 GLN A CA 1
ATOM 832 C C . GLN A 1 97 ? 3.959 -2.245 0.942 1.00 93.06 97 GLN A C 1
ATOM 834 O O . GLN A 1 97 ? 4.625 -1.258 1.259 1.00 93.06 97 GLN A O 1
ATOM 839 N N . LYS A 1 98 ? 4.192 -3.457 1.465 1.00 92.81 98 LYS A N 1
ATOM 840 C CA . LYS A 1 98 ? 5.286 -3.718 2.412 1.00 92.81 98 LYS A CA 1
ATOM 841 C C . LYS A 1 98 ? 6.637 -3.434 1.774 1.00 92.81 98 LYS A C 1
ATOM 843 O O . LYS A 1 98 ? 7.471 -2.787 2.404 1.00 92.81 98 LYS A O 1
ATOM 848 N N . LEU A 1 99 ? 6.845 -3.915 0.550 1.00 94.06 99 LEU A N 1
ATOM 849 C CA . LEU A 1 99 ? 8.103 -3.746 -0.163 1.00 94.06 99 LEU A CA 1
ATOM 850 C C . LEU A 1 99 ? 8.375 -2.269 -0.456 1.00 94.06 99 LEU A C 1
ATOM 852 O O . LEU A 1 99 ? 9.464 -1.790 -0.148 1.00 94.06 99 LEU A O 1
ATOM 856 N N . ALA A 1 100 ? 7.381 -1.536 -0.963 1.00 93.25 100 ALA A N 1
ATOM 857 C CA . ALA A 1 100 ? 7.503 -0.114 -1.267 1.00 93.25 100 ALA A CA 1
ATOM 858 C C . ALA A 1 100 ? 7.911 0.706 -0.028 1.00 93.25 100 ALA A C 1
ATOM 860 O O . ALA A 1 100 ? 8.903 1.437 -0.060 1.00 93.25 100 ALA A O 1
ATOM 861 N N . VAL A 1 101 ? 7.207 0.529 1.095 1.00 91.50 101 VAL A N 1
ATOM 862 C CA . VAL A 1 101 ? 7.506 1.250 2.346 1.00 91.50 101 VAL A CA 1
ATOM 863 C C . VAL A 1 101 ? 8.869 0.841 2.917 1.00 91.50 101 VAL A C 1
ATOM 865 O O . VAL A 1 101 ? 9.634 1.692 3.375 1.00 91.50 101 VAL A O 1
ATOM 868 N N . CYS A 1 102 ? 9.205 -0.451 2.867 1.00 92.50 102 CYS A N 1
ATOM 869 C CA . CYS A 1 102 ? 10.490 -0.960 3.344 1.00 92.50 102 CYS A CA 1
ATOM 870 C C . CYS A 1 102 ? 11.660 -0.368 2.549 1.00 92.50 102 CYS A C 1
ATOM 872 O O . CYS A 1 102 ? 12.578 0.211 3.134 1.00 92.50 102 CYS A O 1
ATOM 874 N N . LEU A 1 103 ? 11.602 -0.444 1.216 1.00 92.31 10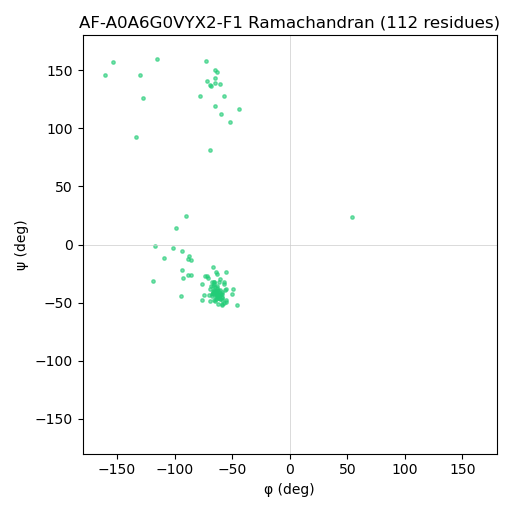3 LEU A N 1
ATOM 875 C CA . LEU A 1 103 ? 12.633 0.110 0.342 1.00 92.31 103 LEU A CA 1
ATOM 876 C C . LEU A 1 103 ? 12.773 1.614 0.541 1.00 92.31 103 LEU A C 1
ATOM 878 O O . LEU A 1 103 ? 13.894 2.103 0.663 1.00 92.31 103 LEU A O 1
ATOM 882 N N . ARG A 1 104 ? 11.664 2.349 0.663 1.00 90.94 104 ARG A N 1
ATOM 883 C CA . ARG A 1 104 ? 11.702 3.784 0.957 1.00 90.94 104 ARG A CA 1
ATOM 884 C C . ARG A 1 104 ? 12.499 4.081 2.226 1.00 90.94 104 ARG A C 1
ATOM 886 O O . ARG A 1 104 ? 13.361 4.960 2.213 1.00 90.94 104 ARG A O 1
ATOM 893 N N . TYR A 1 105 ? 12.242 3.351 3.307 1.00 90.38 105 TYR A N 1
ATOM 894 C CA . TYR A 1 105 ? 12.950 3.539 4.571 1.00 90.38 105 TYR A CA 1
ATOM 895 C C . TYR A 1 105 ? 14.442 3.181 4.462 1.00 90.38 105 TYR A C 1
ATOM 897 O O . TYR A 1 105 ? 15.308 3.969 4.855 1.00 90.38 105 TYR A O 1
ATOM 905 N N . VAL A 1 106 ? 14.763 2.028 3.872 1.00 90.50 106 VAL A N 1
ATOM 906 C CA . VAL A 1 106 ? 16.146 1.546 3.726 1.00 90.50 106 VAL A CA 1
ATOM 907 C C . VAL A 1 106 ? 16.963 2.471 2.823 1.00 90.50 106 VAL A C 1
ATOM 909 O O . VAL A 1 106 ? 18.032 2.929 3.213 1.00 90.50 106 VAL A O 1
ATOM 912 N N . LEU A 1 107 ? 16.453 2.833 1.649 1.00 88.25 107 LEU A N 1
ATOM 913 C CA . LEU A 1 107 ? 17.172 3.690 0.703 1.00 88.25 107 LEU A CA 1
ATOM 914 C C . LEU A 1 107 ? 17.364 5.107 1.240 1.00 88.25 107 LEU A C 1
ATOM 916 O O . LEU A 1 107 ? 18.421 5.705 1.035 1.00 88.25 107 LEU A O 1
ATOM 920 N N . LYS A 1 108 ? 16.375 5.628 1.980 1.00 82.00 108 LYS A N 1
ATOM 921 C CA . LYS A 1 108 ? 16.508 6.905 2.682 1.00 82.00 108 LYS A CA 1
ATOM 922 C C . LYS A 1 108 ? 17.672 6.849 3.668 1.00 82.00 108 LYS A C 1
ATOM 924 O O . LYS A 1 108 ? 18.540 7.709 3.609 1.00 82.00 108 LYS A O 1
ATOM 929 N N . THR A 1 109 ? 17.731 5.831 4.526 1.00 78.12 109 THR A N 1
ATOM 930 C CA . THR A 1 109 ? 18.808 5.708 5.529 1.00 78.12 109 THR A CA 1
ATOM 931 C C . THR A 1 109 ? 20.190 5.483 4.917 1.00 78.12 109 THR A C 1
ATOM 933 O O . THR A 1 109 ? 21.164 6.016 5.442 1.00 78.12 109 THR A O 1
ATOM 936 N N . ILE A 1 110 ? 20.289 4.768 3.793 1.00 76.44 110 ILE A N 1
ATOM 937 C CA . ILE A 1 110 ? 21.546 4.635 3.042 1.00 76.44 110 ILE A CA 1
ATOM 938 C C . ILE A 1 110 ? 21.995 6.003 2.519 1.00 76.44 110 ILE A C 1
ATOM 940 O O . ILE A 1 110 ? 23.155 6.358 2.676 1.00 76.44 110 ILE A O 1
ATOM 944 N N . SER A 1 111 ? 21.080 6.808 1.974 1.00 69.38 111 SER A N 1
ATOM 945 C CA . SER A 1 111 ? 21.411 8.136 1.445 1.00 69.38 111 SER A CA 1
ATOM 946 C C . SER A 1 111 ? 21.852 9.154 2.505 1.00 69.38 111 SER A C 1
ATOM 948 O O . SER A 1 111 ? 22.448 10.150 2.124 1.00 69.38 111 SER A O 1
ATOM 950 N N . PHE A 1 112 ? 21.544 8.946 3.791 1.00 61.34 112 PHE A N 1
ATOM 951 C CA . PHE A 1 112 ? 21.990 9.816 4.895 1.00 61.34 112 PHE A CA 1
ATOM 952 C C . PHE A 1 112 ? 23.355 9.420 5.474 1.00 61.34 112 PHE A C 1
ATOM 954 O O . PHE A 1 112 ? 23.901 10.155 6.292 1.00 61.34 112 PHE A O 1
ATOM 961 N N . LYS A 1 113 ? 23.872 8.238 5.123 1.00 57.47 113 LYS A N 1
ATOM 962 C CA . LYS A 1 113 ? 25.156 7.724 5.626 1.00 57.47 113 LYS A CA 1
ATOM 963 C C . LYS A 1 113 ? 26.350 8.048 4.720 1.00 57.47 113 LYS A C 1
ATOM 965 O O . LYS A 1 113 ? 27.473 7.747 5.114 1.00 57.47 113 LYS A O 1
ATOM 970 N N . TYR A 1 114 ? 26.106 8.636 3.553 1.00 46.75 114 TYR A N 1
ATOM 971 C CA . TYR A 1 114 ? 27.112 9.155 2.624 1.00 46.75 114 TYR A CA 1
ATOM 972 C C . TYR A 1 114 ? 27.016 10.676 2.576 1.00 46.75 114 TYR A C 1
ATOM 974 O O . TYR A 1 114 ? 28.068 11.303 2.336 1.00 46.75 114 TYR A O 1
#

pLDDT: mean 84.56, std 10.78, range [46.75, 96.44]

Secondary structure (DSSP, 8-state):
-HHHHHHHHHHHHHHHHHHHHHHHT------SS-HHHHTHHHH-HIIIIIHHHHT-HHHHHHHHSS-HHHHHHHHHHHHHHH----BTTBPPPPHHHHHHHHHHHHHHHHHT--

Radius of gyration: 26.69 Å; Cα contacts (8 Å, |Δi|>4): 51; chains: 1; bounding box: 71×26×69 Å

Solvent-accessible surface area (backbone atoms only — not comparable to full-atom values): 6827 Å² total; per-residue (Å²): 114,72,65,60,53,50,50,52,53,51,52,53,52,51,54,50,50,53,51,50,50,56,62,75,63,60,69,79,70,81,67,90,69,57,73,81,64,72,45,38,78,73,72,22,65,58,67,67,43,46,68,63,30,72,77,32,67,68,57,28,24,70,66,69,74,41,50,69,70,57,51,48,54,53,42,66,69,44,31,84,78,56,54,58,77,68,48,100,90,44,80,48,72,52,39,66,55,52,49,54,56,48,49,46,54,52,54,52,56,55,66,72,76,111

Foldseek 3Di:
DVVVVVVVVVVVVVVVVVVVCVVVPPPPPPPPDDPVVVCCCPPNCCNPPVVVLVVPQVSVCVQLVDGPVVLVVVLVVCQVVQDDDADPVGDDDHSSNVSSVVSNVVVVVVVVVD

Nearest PDB structures (foldseek):
  5svh-assembly1_A  TM=3.571E-01  e=7.686E+00  Homo sapiens

Mean predicted aligned error: 11.88 Å

Organism: Aphis craccivora (NCBI:txid307492)